Protein AF-A0ABD4U4C0-F1 (afdb_monomer)

Sequence (102 aa):
MKLSEVEKRYLVNLIESGEQIPEDYKYLLFPNLQEEYELTYAGKMRREDILAGEDGTLPVPLQLERVFNGKEHPAFEDGWRNMIVFGDNLQFLKTINEIKIR

Radius of gyration: 28.04 Å; Cα contacts (8 Å, |Δi|>4): 39; chains: 1; bounding box: 49×23×73 Å

Solvent-accessible surface area (backbone atoms only — not comparable to full-atom values): 7035 Å² total; per-residue (Å²): 131,79,84,51,74,67,57,52,54,52,54,49,52,32,59,76,71,70,48,83,78,64,73,86,47,47,60,68,77,53,57,82,88,65,86,78,85,74,95,80,59,94,87,68,73,55,71,65,44,55,73,72,34,74,74,71,58,62,61,60,89,87,76,90,86,80,78,87,68,44,95,93,44,67,77,50,93,88,66,62,77,90,82,87,85,89,78,62,66,67,33,49,53,48,31,53,54,55,59,71,75,106

Structure (mmCIF, N/CA/C/O backbone):
data_AF-A0ABD4U4C0-F1
#
_entry.id   AF-A0ABD4U4C0-F1
#
loop_
_atom_site.group_PDB
_atom_site.id
_atom_site.type_symbol
_atom_site.label_atom_id
_atom_site.label_alt_id
_atom_site.label_comp_id
_atom_site.label_asym_id
_atom_site.label_entity_id
_atom_site.label_seq_id
_atom_site.pdbx_PDB_ins_code
_atom_site.Cartn_x
_atom_site.Cartn_y
_atom_site.Cartn_z
_atom_site.occupancy
_atom_site.B_iso_or_equiv
_atom_site.auth_seq_id
_atom_site.auth_comp_id
_atom_site.auth_asym_id
_atom_site.auth_atom_id
_atom_site.pdbx_PDB_model_num
ATOM 1 N N . MET A 1 1 ? -19.220 10.627 30.913 1.00 60.19 1 MET A N 1
ATOM 2 C CA . MET A 1 1 ? -19.807 10.102 32.172 1.00 60.19 1 MET A CA 1
ATOM 3 C C . MET A 1 1 ? -18.683 9.845 33.169 1.00 60.19 1 MET A C 1
ATOM 5 O O . MET A 1 1 ? -17.568 9.618 32.724 1.00 60.19 1 MET A O 1
ATOM 9 N N . LYS A 1 2 ? -18.934 9.925 34.482 1.00 76.06 2 LYS A N 1
ATOM 10 C CA . LYS A 1 2 ? -17.943 9.605 35.528 1.00 76.06 2 LYS A CA 1
ATOM 11 C C . LYS A 1 2 ? -18.431 8.394 36.323 1.00 76.06 2 LYS A C 1
ATOM 13 O O . LYS A 1 2 ? -19.617 8.339 36.625 1.00 76.06 2 LYS A O 1
ATOM 18 N N . LEU A 1 3 ? -17.519 7.481 36.664 1.00 85.12 3 LEU A N 1
ATOM 19 C CA . LEU A 1 3 ? -17.805 6.328 37.523 1.00 85.12 3 LEU A CA 1
ATOM 20 C C . LEU A 1 3 ? -18.225 6.791 38.922 1.00 85.12 3 LEU A C 1
ATOM 22 O O . LEU A 1 3 ? -17.561 7.644 39.525 1.00 85.12 3 LEU A O 1
ATOM 26 N N . SER A 1 4 ? -19.298 6.204 39.437 1.00 90.19 4 SER A N 1
ATOM 27 C CA . SER A 1 4 ? -19.713 6.330 40.830 1.00 90.19 4 SER A CA 1
ATOM 28 C C . SER A 1 4 ? -18.748 5.589 41.762 1.00 90.19 4 SER A C 1
ATOM 30 O O . SER A 1 4 ? -18.003 4.695 41.356 1.00 90.19 4 SER A O 1
ATOM 32 N N . GLU A 1 5 ? -18.765 5.938 43.047 1.00 89.81 5 GLU A N 1
ATOM 33 C CA . GLU A 1 5 ? -17.897 5.298 44.046 1.00 89.81 5 GLU A CA 1
ATOM 34 C C . GLU A 1 5 ? -18.180 3.798 44.224 1.00 89.81 5 GLU A C 1
ATOM 36 O O . GLU A 1 5 ? -17.272 3.032 44.547 1.00 89.81 5 GLU A O 1
ATOM 41 N N . VAL A 1 6 ? -19.419 3.360 43.980 1.00 92.31 6 VAL A N 1
ATOM 42 C CA . VAL A 1 6 ? -19.796 1.940 44.033 1.00 92.31 6 VAL A CA 1
ATOM 43 C C . VAL A 1 6 ? -19.155 1.174 42.878 1.00 92.31 6 VAL A C 1
ATOM 45 O O . VAL A 1 6 ? -18.541 0.132 43.097 1.00 92.31 6 VAL A O 1
ATOM 48 N N . GLU A 1 7 ? -19.225 1.726 41.668 1.00 89.31 7 GLU A N 1
ATOM 49 C CA . GLU A 1 7 ? -18.643 1.115 40.467 1.00 89.31 7 GLU A CA 1
ATOM 50 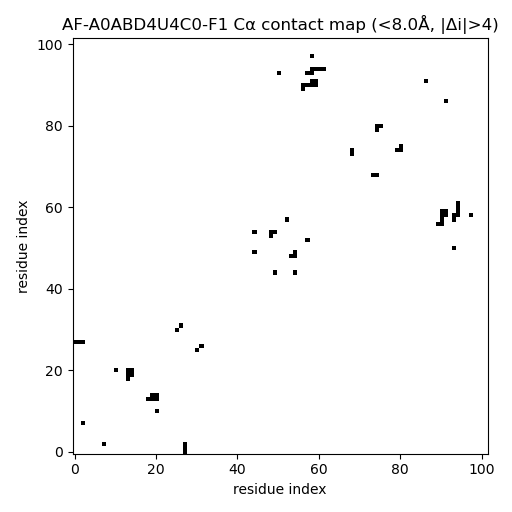C C . GLU A 1 7 ? 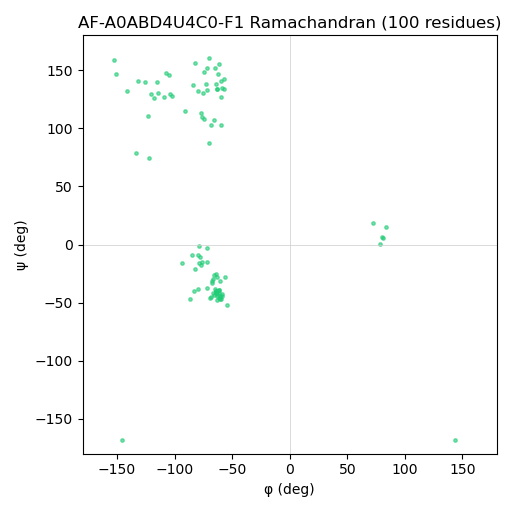-17.119 1.039 40.555 1.00 89.31 7 GLU A C 1
ATOM 52 O O . GLU A 1 7 ? -16.531 0.027 40.188 1.00 89.31 7 GLU A O 1
ATOM 57 N N . LYS A 1 8 ? -16.464 2.067 41.113 1.00 89.62 8 LYS A N 1
ATOM 58 C CA . LYS A 1 8 ? -15.010 2.042 41.333 1.00 89.62 8 LYS A CA 1
ATOM 59 C C . LYS A 1 8 ? -14.589 0.896 42.248 1.00 89.62 8 LYS A C 1
ATOM 61 O O . LYS A 1 8 ? -13.651 0.179 41.922 1.00 89.62 8 LYS A O 1
ATOM 66 N N . ARG A 1 9 ? -15.277 0.711 43.380 1.00 93.19 9 ARG A N 1
ATOM 67 C CA . ARG A 1 9 ? -14.971 -0.380 44.324 1.00 93.19 9 ARG A CA 1
ATOM 68 C C . ARG A 1 9 ? -15.209 -1.749 43.699 1.00 93.19 9 ARG A C 1
ATOM 70 O O . ARG A 1 9 ? -14.403 -2.649 43.889 1.00 93.19 9 ARG A O 1
ATOM 77 N N . TYR A 1 10 ? -16.284 -1.886 42.929 1.00 92.06 10 TYR A N 1
ATOM 78 C CA . TYR A 1 10 ? -16.580 -3.113 42.200 1.00 92.06 10 TYR A CA 1
ATOM 79 C C . TYR A 1 10 ? -15.476 -3.465 41.190 1.00 92.06 10 TYR A C 1
ATOM 81 O O . TYR A 1 10 ? -14.978 -4.588 41.191 1.00 92.06 10 TYR A O 1
ATOM 89 N N . LEU A 1 11 ? -15.027 -2.489 40.396 1.00 90.94 11 LEU A N 1
ATOM 90 C CA . LEU A 1 11 ? -13.944 -2.676 39.428 1.00 90.94 11 LEU A CA 1
ATOM 91 C C . LEU A 1 11 ? -12.606 -3.023 40.094 1.00 90.94 11 LEU A C 1
ATOM 93 O O . LEU A 1 11 ? -11.895 -3.890 39.598 1.00 90.94 11 LEU A O 1
ATOM 97 N N . VAL A 1 12 ? -12.273 -2.391 41.225 1.00 92.19 12 VAL A N 1
ATOM 98 C CA . VAL A 1 12 ? -11.063 -2.730 41.996 1.00 92.19 12 VAL A CA 1
ATOM 99 C C . VAL A 1 12 ? -11.114 -4.181 42.476 1.00 92.19 12 VAL A C 1
ATOM 101 O O . VAL A 1 12 ? -10.151 -4.912 42.272 1.00 92.19 12 VAL A O 1
ATOM 104 N N . ASN A 1 13 ? -12.250 -4.628 43.017 1.00 94.25 13 ASN A N 1
ATOM 105 C CA . ASN A 1 13 ? -12.408 -6.010 43.476 1.00 94.25 13 ASN A 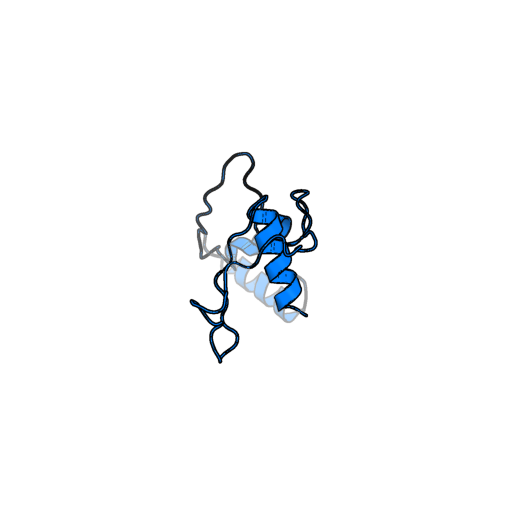CA 1
ATOM 106 C C . ASN A 1 13 ? -12.251 -7.031 42.335 1.00 94.25 13 ASN A C 1
ATOM 108 O O . ASN A 1 13 ? -11.641 -8.080 42.535 1.00 94.25 13 ASN A O 1
ATOM 112 N N . LEU A 1 14 ? -12.776 -6.737 41.140 1.00 92.62 14 LEU A N 1
ATOM 113 C CA . LEU A 1 14 ? -12.603 -7.595 39.958 1.00 92.62 14 LEU A CA 1
ATOM 114 C C . LEU A 1 14 ? -11.128 -7.707 39.548 1.00 92.62 14 LEU A C 1
ATOM 116 O O . LEU A 1 14 ? -10.637 -8.795 39.264 1.00 92.62 14 LEU A O 1
ATOM 120 N N . ILE A 1 15 ? -10.399 -6.589 39.574 1.00 91.06 15 ILE A N 1
ATOM 121 C CA . ILE A 1 15 ? -8.969 -6.563 39.241 1.00 91.06 15 ILE A CA 1
ATOM 122 C C . ILE A 1 15 ? -8.154 -7.349 40.277 1.00 91.06 15 ILE A C 1
ATOM 124 O O . ILE A 1 15 ? -7.282 -8.129 39.903 1.00 91.06 15 ILE A O 1
ATOM 128 N N . GLU A 1 16 ? -8.444 -7.177 41.569 1.00 94.06 16 GLU A N 1
ATOM 129 C CA . GLU A 1 16 ? -7.753 -7.887 42.654 1.00 94.06 16 GLU A CA 1
ATOM 130 C C . GLU A 1 16 ? -8.038 -9.396 42.660 1.00 94.06 16 GLU A C 1
ATOM 132 O O . GLU A 1 16 ? -7.156 -10.188 42.990 1.00 94.06 16 GLU A O 1
ATOM 137 N N . SER A 1 17 ? -9.245 -9.805 42.264 1.00 92.94 17 SER A N 1
ATOM 138 C CA . SER A 1 17 ? -9.632 -11.218 42.129 1.00 92.94 17 SER A CA 1
ATOM 139 C C . SER A 1 17 ? -9.140 -11.870 40.831 1.00 92.94 17 SER A C 1
ATOM 141 O O . SER A 1 17 ? -9.212 -13.092 40.699 1.00 92.94 17 SER A O 1
ATOM 143 N N . GLY A 1 18 ? -8.599 -11.087 39.890 1.00 90.50 18 GLY A N 1
ATOM 144 C CA . GLY A 1 18 ? -8.163 -11.572 38.579 1.00 90.50 18 GLY A CA 1
ATOM 145 C C . GLY A 1 18 ? -9.322 -11.920 37.637 1.00 90.50 18 GLY A C 1
ATOM 146 O O . GLY A 1 18 ? -9.128 -12.659 36.670 1.00 90.50 18 GLY A O 1
ATOM 147 N N . GLU A 1 19 ? -10.521 -11.413 37.918 1.00 90.81 19 GLU A N 1
ATOM 148 C CA . GLU A 1 19 ? -11.714 -11.612 37.101 1.00 90.81 19 GLU A CA 1
ATOM 149 C C . GLU A 1 19 ? -11.756 -10.635 35.915 1.00 9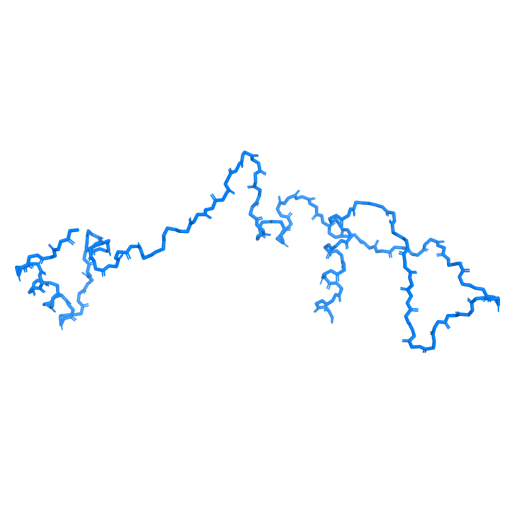0.81 19 GLU A C 1
ATOM 151 O O . GLU A 1 19 ? -11.143 -9.564 35.918 1.00 90.81 19 GLU A O 1
ATOM 156 N N . GLN A 1 20 ? -12.484 -11.005 34.857 1.00 87.06 20 GLN A N 1
ATOM 157 C CA . GLN A 1 20 ? -12.633 -10.139 33.688 1.00 87.06 20 GLN A CA 1
ATOM 158 C C . GLN A 1 20 ? -13.552 -8.952 33.992 1.00 87.06 20 GLN A C 1
ATOM 160 O O . GLN A 1 20 ? -14.611 -9.098 34.599 1.00 87.06 20 GLN A O 1
ATOM 165 N N . ILE A 1 21 ? -13.163 -7.772 33.510 1.00 90.00 21 ILE A N 1
ATOM 166 C CA . ILE A 1 21 ? -13.976 -6.559 33.612 1.00 90.00 21 ILE A CA 1
ATOM 167 C C . ILE A 1 21 ? -15.131 -6.637 32.596 1.00 90.00 21 ILE A C 1
ATOM 169 O O . ILE A 1 21 ? -14.863 -6.887 31.417 1.00 90.00 21 ILE A O 1
ATOM 173 N N . PRO A 1 22 ? -16.392 -6.381 33.002 1.00 90.44 22 PRO A N 1
ATOM 174 C CA . PRO A 1 22 ? -17.524 -6.324 32.080 1.00 90.44 22 PRO A CA 1
ATOM 175 C C . PRO A 1 22 ? -17.336 -5.286 30.966 1.00 90.44 22 PRO A C 1
ATOM 177 O O . PRO A 1 22 ? -16.841 -4.180 31.200 1.00 90.44 22 PRO A O 1
ATOM 180 N N . GLU A 1 23 ? -17.787 -5.622 29.757 1.00 84.06 23 GLU A N 1
ATOM 181 C CA . GLU A 1 23 ? -17.572 -4.806 28.555 1.00 84.06 23 GLU A CA 1
ATOM 182 C C . GLU A 1 23 ? -18.256 -3.427 28.628 1.00 84.06 23 GLU A C 1
ATOM 184 O O . GLU A 1 23 ? -17.744 -2.453 28.073 1.00 84.06 23 GLU A O 1
ATOM 189 N N . ASP A 1 24 ? -19.328 -3.307 29.417 1.00 84.62 24 ASP A N 1
ATOM 190 C CA . ASP A 1 24 ? -20.052 -2.054 29.675 1.00 84.62 24 ASP A CA 1
ATOM 191 C C . ASP A 1 24 ? -19.145 -0.939 30.231 1.00 84.62 24 ASP A C 1
ATOM 193 O O . ASP A 1 24 ? -19.375 0.249 29.988 1.00 84.62 24 ASP A O 1
ATOM 197 N N . TYR A 1 25 ? -18.068 -1.301 30.939 1.00 86.75 25 TYR A N 1
ATOM 198 C CA . TYR A 1 25 ? -17.116 -0.340 31.501 1.00 86.75 25 TYR A CA 1
ATOM 199 C C . TYR A 1 25 ? -16.025 0.101 30.522 1.00 86.75 25 TYR A C 1
ATOM 201 O O . TYR A 1 25 ? -15.304 1.055 30.817 1.00 86.75 25 TYR A O 1
ATOM 209 N N . LYS A 1 26 ? -15.901 -0.530 29.348 1.00 82.19 26 LYS A N 1
ATOM 210 C CA . LYS A 1 26 ? -14.829 -0.263 28.376 1.00 82.19 26 LYS A CA 1
ATOM 211 C C . LYS A 1 26 ? -14.752 1.212 27.989 1.00 82.19 26 LYS A C 1
ATOM 213 O O . LYS A 1 26 ? -13.700 1.824 28.130 1.00 82.19 26 LYS A O 1
ATOM 218 N N . TYR A 1 27 ? -15.874 1.801 27.579 1.00 78.06 27 TYR A N 1
ATOM 219 C CA . TYR A 1 27 ? -15.939 3.204 27.152 1.00 78.06 27 TYR A CA 1
ATOM 220 C C . TYR A 1 27 ? -15.924 4.205 28.320 1.00 78.06 27 TYR A C 1
ATOM 222 O O . TYR A 1 27 ? -15.646 5.387 28.119 1.00 78.06 27 TYR A O 1
ATOM 230 N N . LEU A 1 28 ? -16.224 3.745 29.542 1.00 83.50 2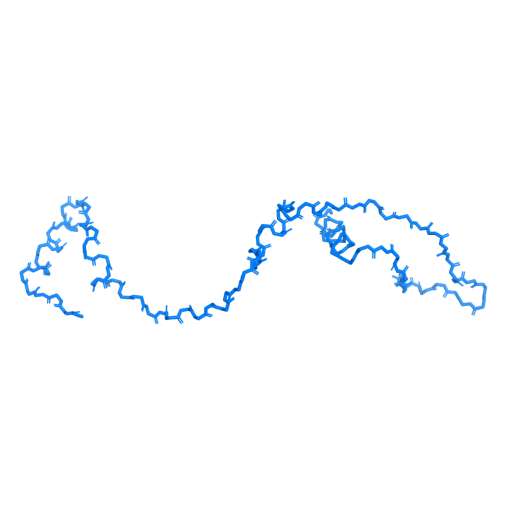8 LEU A N 1
ATOM 231 C CA . LEU A 1 28 ? -16.136 4.545 30.769 1.00 83.50 28 LEU A CA 1
ATOM 232 C C . LEU A 1 28 ? -14.694 4.637 31.287 1.00 83.50 28 LEU A C 1
ATOM 234 O O . LEU A 1 28 ? -14.292 5.691 31.777 1.00 83.50 28 LEU A O 1
ATOM 238 N N . LEU A 1 29 ? -13.938 3.540 31.187 1.00 84.50 29 LEU A N 1
ATOM 239 C CA . LEU A 1 29 ? -12.540 3.432 31.611 1.00 84.50 29 LEU A CA 1
ATOM 240 C C . LEU A 1 29 ? -11.570 3.961 30.555 1.00 84.50 29 LEU A C 1
ATOM 242 O O . LEU A 1 29 ? -10.603 4.641 30.890 1.00 84.50 29 LEU A O 1
ATOM 246 N N . PHE A 1 30 ? -11.855 3.673 29.287 1.00 83.62 30 PHE A N 1
ATOM 247 C CA . PHE A 1 30 ? -11.046 4.051 28.135 1.00 83.62 30 PHE A CA 1
ATOM 248 C C . PHE A 1 30 ? -11.908 4.873 27.172 1.00 83.62 30 PHE A C 1
ATOM 250 O O . PHE A 1 30 ? -12.365 4.357 26.149 1.00 83.62 30 PHE A O 1
ATOM 257 N N . PRO A 1 31 ? -12.198 6.146 27.502 1.00 73.06 31 PRO A N 1
ATOM 258 C CA . PRO A 1 31 ? -12.867 7.025 26.556 1.00 73.06 31 PRO A CA 1
ATOM 259 C C . PRO A 1 31 ? -12.010 7.130 25.290 1.00 73.06 31 PRO A C 1
ATOM 261 O O . PRO A 1 31 ? -10.793 7.308 25.381 1.00 73.06 31 PRO A O 1
ATOM 264 N N . ASN A 1 32 ? -12.636 7.024 24.116 1.00 69.31 32 ASN A N 1
ATOM 265 C CA . ASN A 1 32 ? -11.946 7.209 22.840 1.00 69.31 32 ASN A CA 1
ATOM 266 C C . ASN A 1 32 ? -11.363 8.631 22.808 1.00 69.31 32 ASN A C 1
ATOM 268 O O . ASN A 1 32 ? -12.098 9.603 22.655 1.00 69.31 32 ASN A O 1
ATOM 272 N N . LEU A 1 33 ? -10.050 8.752 23.022 1.00 65.00 33 LEU A N 1
ATOM 273 C CA . LEU A 1 33 ? -9.357 10.043 23.104 1.00 65.00 33 LEU A CA 1
ATOM 274 C C . LEU A 1 33 ? -9.144 10.684 21.724 1.00 65.00 33 LEU A C 1
ATOM 276 O O . LEU A 1 33 ? -8.802 11.860 21.636 1.00 65.00 33 LEU A O 1
ATOM 280 N N . GLN A 1 34 ? -9.316 9.906 20.658 1.00 62.12 34 GLN A N 1
ATOM 281 C CA . GLN A 1 34 ? -9.115 10.324 19.282 1.00 62.12 34 GLN A CA 1
ATOM 282 C C . GLN A 1 34 ? -10.406 10.099 18.504 1.00 62.12 34 GLN A C 1
ATOM 284 O O . GLN A 1 34 ? -10.801 8.968 18.230 1.00 62.12 34 GLN A O 1
ATOM 289 N N . GLU A 1 35 ? -11.058 11.197 18.132 1.00 65.00 35 GLU A N 1
ATOM 290 C CA . GLU A 1 35 ? -11.893 11.203 16.938 1.00 65.00 35 GLU A CA 1
ATOM 291 C C . GLU A 1 35 ? -10.934 11.107 15.745 1.00 65.00 35 GLU A C 1
ATOM 293 O O . GLU A 1 35 ? -10.427 12.111 15.246 1.00 65.00 35 GLU A O 1
ATOM 298 N N . GLU A 1 36 ? -10.581 9.886 15.344 1.00 68.12 36 GLU A N 1
ATOM 299 C CA . GLU A 1 36 ? -9.867 9.679 14.089 1.00 68.12 36 GLU A CA 1
ATOM 300 C C . GLU A 1 36 ? -10.830 10.011 12.946 1.00 68.12 36 GLU A C 1
ATOM 302 O O . GLU A 1 36 ? -11.752 9.258 12.633 1.00 68.12 36 GLU A O 1
ATOM 307 N N . TYR A 1 37 ? -10.658 11.191 12.351 1.00 76.06 37 TYR A N 1
ATOM 308 C CA . TYR A 1 37 ? -11.430 11.581 11.180 1.00 76.06 37 TYR A CA 1
ATOM 309 C C . TYR A 1 37 ? -10.912 10.824 9.960 1.00 76.06 37 TYR A C 1
ATOM 311 O O . TYR A 1 37 ? -9.838 11.121 9.434 1.00 76.06 37 TYR A O 1
ATOM 319 N N . GLU A 1 38 ? -11.698 9.868 9.477 1.00 80.19 38 GLU A N 1
ATOM 320 C CA . GLU A 1 38 ? -11.436 9.192 8.213 1.00 80.19 38 GLU A CA 1
ATOM 321 C C . GLU A 1 38 ? -12.355 9.727 7.107 1.00 80.19 38 GLU A C 1
ATOM 323 O O . GLU A 1 38 ? -13.580 9.731 7.230 1.00 80.19 38 GLU A O 1
ATOM 328 N N . LEU A 1 39 ? -11.768 10.129 5.975 1.00 84.31 39 LEU A N 1
ATOM 329 C CA . LEU A 1 39 ? -12.533 10.397 4.759 1.00 84.31 39 LEU A CA 1
ATOM 330 C C . LEU A 1 39 ? -12.932 9.073 4.100 1.00 84.31 39 LEU A C 1
ATOM 332 O O . LEU A 1 39 ? -12.081 8.388 3.527 1.00 84.31 39 LEU A O 1
ATOM 336 N N . THR A 1 40 ? -14.216 8.733 4.133 1.00 88.00 40 THR A N 1
ATOM 337 C CA . THR A 1 40 ? -14.778 7.558 3.455 1.00 88.00 40 THR A CA 1
ATOM 338 C C . THR A 1 40 ? -15.603 7.978 2.238 1.00 88.00 40 THR A C 1
ATOM 340 O O . THR A 1 40 ? -16.195 9.055 2.201 1.00 88.00 40 THR A O 1
ATOM 343 N N . TYR A 1 41 ? -15.605 7.142 1.202 1.00 92.44 41 TYR A N 1
ATOM 344 C CA . TYR A 1 41 ? -16.439 7.312 0.013 1.00 92.44 41 TYR A CA 1
ATOM 345 C C . TYR A 1 41 ? -16.727 5.944 -0.612 1.00 92.44 41 TYR A C 1
ATOM 347 O O . TYR A 1 41 ? -16.016 4.969 -0.356 1.00 92.44 41 TYR A O 1
ATOM 355 N N . ALA A 1 42 ? -17.788 5.857 -1.416 1.00 91.75 42 ALA A N 1
ATOM 356 C CA . ALA A 1 42 ? -18.184 4.608 -2.060 1.00 91.75 42 ALA A CA 1
ATOM 357 C C . ALA A 1 42 ? -17.055 4.069 -2.958 1.00 91.75 42 ALA A C 1
ATOM 359 O O . ALA A 1 42 ? -16.543 4.791 -3.811 1.00 91.75 42 ALA A O 1
ATOM 360 N N . GLY A 1 43 ? -16.669 2.806 -2.761 1.00 89.81 43 GLY A N 1
ATOM 361 C CA . GLY A 1 43 ? -15.591 2.163 -3.522 1.00 89.81 43 GLY A CA 1
ATOM 362 C C . GLY A 1 43 ? -14.169 2.484 -3.044 1.00 89.81 43 GLY A C 1
ATOM 363 O O . GLY A 1 43 ? -13.215 2.056 -3.688 1.00 89.81 43 GLY A O 1
ATOM 364 N N . LYS A 1 44 ? -13.994 3.204 -1.925 1.00 93.12 44 LYS A N 1
ATOM 365 C CA . LYS A 1 44 ? -12.677 3.377 -1.298 1.00 93.12 44 LYS A CA 1
ATOM 366 C C . LYS A 1 44 ? -12.176 2.026 -0.775 1.00 93.12 44 LYS A C 1
ATOM 368 O O . LYS A 1 44 ? -12.672 1.535 0.235 1.00 93.12 44 LYS A O 1
ATOM 373 N N . MET A 1 45 ? -11.187 1.446 -1.448 1.00 89.00 45 MET A N 1
ATOM 374 C CA . MET A 1 45 ? -10.482 0.262 -0.953 1.00 89.00 45 MET A CA 1
ATOM 375 C C . MET A 1 45 ? -9.536 0.638 0.186 1.00 89.00 45 MET A C 1
ATOM 377 O O . MET A 1 45 ? -8.977 1.743 0.207 1.00 89.00 45 MET A O 1
ATOM 381 N N . ARG A 1 46 ? -9.334 -0.286 1.129 1.00 89.75 46 ARG A N 1
ATOM 382 C CA . ARG A 1 46 ? -8.310 -0.111 2.158 1.00 89.75 46 ARG A CA 1
ATOM 383 C C . ARG A 1 46 ? -6.935 -0.280 1.521 1.00 89.75 46 ARG A C 1
ATOM 385 O O . ARG A 1 46 ? -6.763 -0.975 0.520 1.00 89.75 46 ARG A O 1
ATOM 392 N N . ARG A 1 47 ? -5.932 0.377 2.096 1.00 88.25 47 ARG A N 1
ATOM 393 C CA . ARG A 1 47 ? -4.567 0.337 1.558 1.00 88.25 47 ARG A CA 1
ATOM 394 C C . ARG A 1 47 ? -3.995 -1.081 1.619 1.00 88.25 47 ARG A C 1
ATOM 396 O O . ARG A 1 47 ? -3.315 -1.509 0.697 1.00 88.25 47 ARG A O 1
ATOM 403 N N . GLU A 1 48 ? -4.257 -1.774 2.711 1.00 87.81 48 GLU A N 1
ATOM 404 C CA . GLU A 1 48 ? -3.900 -3.160 2.984 1.00 87.81 48 GLU A CA 1
ATOM 405 C C . GLU A 1 48 ? -4.485 -4.112 1.940 1.00 87.81 48 GLU A C 1
ATOM 407 O O . GLU A 1 48 ? -3.730 -4.919 1.410 1.00 87.81 48 GLU A O 1
ATOM 412 N N . ASP A 1 49 ? -5.751 -3.942 1.556 1.00 89.88 49 ASP A N 1
ATOM 413 C CA . ASP A 1 49 ? -6.406 -4.758 0.525 1.00 89.88 49 ASP A CA 1
ATOM 414 C C . ASP A 1 49 ? -5.722 -4.558 -0.845 1.00 89.88 49 ASP A C 1
ATOM 416 O O . ASP A 1 49 ? -5.415 -5.519 -1.553 1.00 89.88 49 ASP A O 1
ATOM 420 N N . ILE A 1 50 ? -5.367 -3.309 -1.194 1.00 88.12 50 ILE A N 1
ATOM 421 C CA . ILE A 1 50 ? -4.597 -2.997 -2.416 1.00 88.12 50 ILE A CA 1
ATOM 422 C C . ILE A 1 50 ? -3.205 -3.643 -2.364 1.00 88.12 50 ILE A C 1
ATOM 424 O O . ILE A 1 50 ? -2.737 -4.208 -3.354 1.00 88.12 50 ILE A O 1
ATOM 428 N N . LEU A 1 51 ? -2.521 -3.562 -1.219 1.00 84.81 51 LEU A N 1
ATOM 429 C CA . LEU A 1 51 ? -1.193 -4.155 -1.038 1.00 84.81 51 LEU A CA 1
ATOM 430 C C . LEU A 1 51 ? -1.231 -5.690 -1.060 1.00 84.81 51 LEU A C 1
ATOM 432 O O . LEU A 1 51 ? -0.273 -6.299 -1.527 1.00 84.81 51 LEU A O 1
ATOM 436 N N . ALA A 1 52 ? -2.324 -6.298 -0.599 1.00 84.62 52 ALA A N 1
ATOM 437 C CA . ALA A 1 52 ? -2.560 -7.739 -0.640 1.00 84.62 52 ALA A CA 1
ATOM 438 C C . ALA A 1 52 ? -2.995 -8.249 -2.028 1.00 84.62 52 ALA A C 1
ATOM 440 O O . ALA A 1 52 ? -2.998 -9.457 -2.258 1.00 84.62 52 ALA A O 1
ATOM 441 N N . GLY A 1 53 ? -3.325 -7.353 -2.966 1.00 83.75 53 GLY A N 1
ATOM 442 C CA . GLY A 1 53 ? -3.766 -7.721 -4.316 1.00 83.75 53 GLY A CA 1
ATOM 443 C C . GLY A 1 53 ? -5.254 -8.060 -4.425 1.00 83.75 53 GLY A C 1
ATOM 444 O O . GLY A 1 53 ? -5.673 -8.635 -5.429 1.00 83.75 53 GLY A O 1
ATOM 445 N N . GLU A 1 54 ? -6.061 -7.706 -3.422 1.00 85.25 54 GLU A N 1
ATOM 446 C CA . GLU A 1 54 ? -7.512 -7.953 -3.415 1.00 85.25 54 GLU A CA 1
ATOM 447 C C . GLU A 1 54 ? -8.276 -7.054 -4.403 1.00 85.25 54 GLU A C 1
ATOM 449 O O . GLU A 1 54 ? -9.404 -7.353 -4.786 1.00 85.25 54 GLU A O 1
ATOM 454 N N . ASP A 1 55 ? -7.631 -5.994 -4.890 1.00 85.88 55 ASP A N 1
ATOM 455 C CA . ASP A 1 55 ? -8.089 -5.142 -5.991 1.00 85.88 55 ASP A CA 1
ATOM 456 C C . ASP A 1 55 ? -8.009 -5.830 -7.370 1.00 85.88 55 ASP A C 1
ATOM 458 O O . ASP A 1 55 ? -8.393 -5.243 -8.382 1.00 85.88 55 ASP A O 1
ATOM 462 N N . GLY A 1 56 ? -7.489 -7.061 -7.433 1.00 84.62 56 GLY A N 1
ATOM 463 C CA . GLY A 1 56 ? -7.365 -7.850 -8.658 1.00 84.62 56 GLY A CA 1
ATOM 464 C C . GLY A 1 56 ? -6.191 -7.445 -9.553 1.00 84.62 56 GLY A C 1
ATOM 465 O O . GLY A 1 56 ? -5.988 -8.060 -10.601 1.00 84.62 56 GLY A O 1
ATOM 466 N N . THR A 1 57 ? -5.391 -6.448 -9.155 1.00 86.31 57 THR A N 1
ATOM 467 C CA . THR A 1 57 ? -4.174 -6.074 -9.884 1.00 86.31 57 THR A CA 1
ATOM 468 C C . THR A 1 57 ? -2.981 -6.850 -9.333 1.00 86.31 57 THR A C 1
ATOM 470 O O . THR A 1 57 ? -2.580 -6.699 -8.176 1.00 86.31 57 THR A O 1
ATOM 473 N N . LEU A 1 58 ? -2.405 -7.710 -10.170 1.00 86.62 58 LEU A N 1
ATOM 474 C CA . LEU A 1 58 ? -1.242 -8.519 -9.819 1.00 86.62 58 LEU A CA 1
ATOM 475 C C . LEU A 1 58 ? 0.014 -7.955 -10.487 1.00 86.62 58 LEU A C 1
ATOM 477 O O . LEU A 1 58 ? -0.083 -7.443 -11.605 1.00 86.62 58 LEU A O 1
ATOM 481 N N . PRO A 1 59 ? 1.183 -8.042 -9.837 1.00 87.12 59 PRO A N 1
ATOM 482 C CA . PRO A 1 59 ? 2.448 -7.645 -10.440 1.00 87.12 59 PRO A CA 1
ATOM 483 C C . PRO A 1 59 ? 2.762 -8.507 -11.667 1.00 87.12 59 PRO A C 1
ATOM 485 O O . PRO A 1 59 ? 2.406 -9.684 -11.738 1.00 87.12 59 PRO A O 1
ATOM 488 N N . VAL A 1 60 ? 3.423 -7.905 -12.654 1.00 88.12 60 VAL A N 1
ATOM 489 C CA . VAL A 1 60 ? 3.698 -8.519 -13.961 1.00 88.12 60 VAL A CA 1
ATOM 490 C C . VAL A 1 60 ? 5.172 -8.331 -14.303 1.00 88.12 60 VAL A C 1
ATOM 492 O O . VAL A 1 60 ? 5.727 -7.271 -14.024 1.00 88.12 60 VAL A O 1
ATOM 495 N N . PRO A 1 61 ? 5.839 -9.333 -14.907 1.00 87.75 61 PRO A N 1
ATOM 496 C CA . PRO A 1 61 ? 7.246 -9.219 -15.275 1.00 87.75 61 PRO A CA 1
ATOM 497 C C . PRO A 1 61 ? 7.509 -8.029 -16.207 1.00 87.75 61 PRO A C 1
ATOM 499 O O .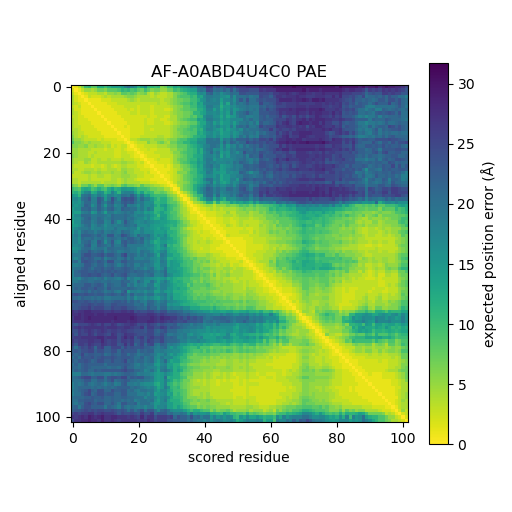 PRO A 1 61 ? 6.816 -7.834 -17.205 1.00 87.75 61 PRO A O 1
ATOM 502 N N . LEU A 1 62 ? 8.560 -7.261 -15.905 1.00 89.38 62 LEU A N 1
ATOM 503 C CA . LEU A 1 62 ? 9.010 -6.158 -16.752 1.00 89.38 62 LEU A CA 1
ATOM 504 C C . LEU A 1 62 ? 9.825 -6.695 -17.928 1.00 89.38 62 LEU A C 1
ATOM 506 O O . LEU A 1 62 ? 10.766 -7.468 -17.741 1.00 89.38 62 LEU A O 1
ATOM 510 N N . GLN A 1 63 ? 9.504 -6.231 -19.133 1.00 90.12 63 GLN A N 1
ATOM 511 C CA . GLN A 1 63 ? 10.244 -6.552 -20.347 1.00 90.12 63 GLN A CA 1
ATOM 512 C C . GLN A 1 63 ? 10.904 -5.293 -20.911 1.00 90.12 63 GLN A C 1
ATOM 514 O O . GLN A 1 63 ? 10.263 -4.260 -21.093 1.00 90.12 63 GLN A O 1
ATOM 519 N N . LEU A 1 64 ? 12.201 -5.385 -21.210 1.00 89.44 64 LEU A N 1
ATOM 520 C CA . LEU A 1 64 ? 12.929 -4.313 -21.878 1.00 89.44 64 LEU A CA 1
ATOM 521 C C . LEU A 1 64 ? 12.581 -4.308 -23.369 1.00 89.44 64 LEU A C 1
ATOM 523 O O . LEU A 1 64 ? 12.952 -5.227 -24.095 1.00 89.44 64 LEU A O 1
ATOM 527 N N . GLU A 1 65 ? 11.896 -3.262 -23.821 1.00 91.50 65 GLU A N 1
ATOM 528 C CA . GLU A 1 65 ? 11.537 -3.113 -25.233 1.00 91.50 65 GLU A CA 1
ATOM 529 C C . GLU A 1 65 ? 12.649 -2.432 -26.041 1.00 91.50 65 GLU A C 1
ATOM 531 O O . GLU A 1 65 ? 13.025 -2.888 -27.122 1.00 91.50 65 GLU A O 1
ATOM 536 N N . ARG A 1 66 ? 13.191 -1.323 -25.524 1.00 89.44 66 ARG A N 1
ATOM 537 C CA . ARG A 1 66 ? 14.180 -0.510 -26.234 1.00 89.44 66 ARG A CA 1
ATOM 538 C C . ARG A 1 66 ? 15.125 0.195 -25.272 1.00 89.44 66 ARG A C 1
ATOM 540 O O . ARG A 1 66 ? 14.731 0.618 -24.190 1.00 89.44 66 ARG A O 1
ATOM 547 N N . VAL A 1 67 ? 16.369 0.366 -25.712 1.00 87.69 67 VAL A N 1
ATOM 548 C CA . VAL A 1 67 ? 17.382 1.191 -25.048 1.00 87.69 67 VAL A CA 1
ATOM 549 C C . VAL A 1 67 ? 17.773 2.312 -26.001 1.00 87.69 67 VAL A C 1
ATOM 551 O O . VAL A 1 67 ? 18.124 2.045 -27.148 1.00 87.69 67 VAL A O 1
ATOM 554 N N . PHE A 1 68 ? 17.686 3.557 -25.535 1.00 84.94 68 PHE A N 1
ATOM 555 C CA . PHE A 1 68 ? 18.035 4.741 -26.329 1.00 84.94 68 PHE A CA 1
ATOM 556 C C . PHE A 1 68 ? 19.485 5.198 -26.129 1.00 84.94 68 PHE A C 1
ATOM 558 O O . PHE A 1 68 ? 20.000 5.959 -26.944 1.00 84.94 68 PHE A O 1
ATOM 565 N N . ASN A 1 69 ? 20.159 4.732 -25.074 1.00 82.06 69 ASN A N 1
ATOM 566 C CA . ASN A 1 69 ? 21.577 5.006 -24.867 1.00 82.06 69 ASN A CA 1
ATOM 567 C C . ASN A 1 69 ? 22.399 4.397 -26.011 1.00 82.06 69 ASN A C 1
ATOM 569 O O . ASN A 1 69 ? 22.205 3.244 -26.397 1.00 82.06 69 ASN A O 1
ATOM 573 N N . GLY A 1 70 ? 23.330 5.184 -26.538 1.00 71.94 70 GLY A N 1
ATOM 574 C CA . GLY A 1 70 ? 24.154 4.846 -27.694 1.00 71.94 70 GLY A CA 1
ATOM 575 C C . GLY A 1 70 ? 25.555 5.430 -27.548 1.00 71.94 70 GLY A C 1
ATOM 576 O O . GLY A 1 70 ? 25.924 5.910 -26.481 1.00 71.94 70 GLY A O 1
ATOM 577 N N . LYS A 1 71 ? 26.348 5.424 -28.625 1.00 66.94 71 LYS A N 1
ATOM 578 C CA . LYS A 1 71 ? 27.724 5.958 -28.587 1.00 66.94 71 LYS A CA 1
ATOM 579 C C . LYS A 1 71 ? 27.793 7.448 -28.224 1.00 66.94 71 LYS A C 1
ATOM 581 O O . LYS A 1 71 ? 28.760 7.866 -27.603 1.00 66.94 71 LYS A O 1
ATOM 586 N N . GLU A 1 72 ? 26.777 8.221 -28.598 1.00 71.88 72 GLU A N 1
ATOM 587 C CA . GLU A 1 72 ? 26.691 9.666 -28.327 1.00 71.88 72 GLU A CA 1
ATOM 588 C C . GLU A 1 72 ? 26.169 9.982 -26.915 1.00 71.88 72 GLU A C 1
ATOM 590 O O . GLU A 1 72 ? 26.445 11.050 -26.374 1.00 71.88 72 GLU A O 1
ATOM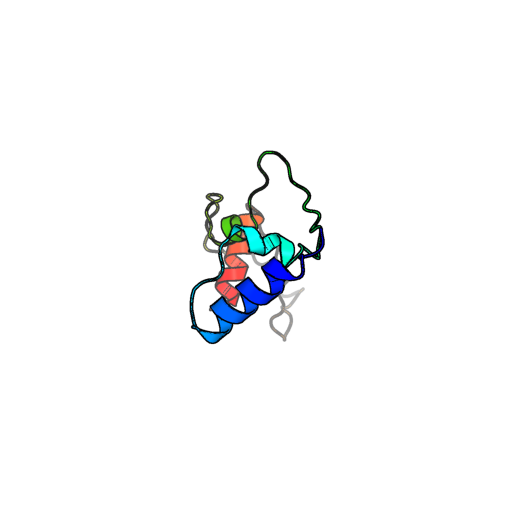 595 N N . HIS A 1 73 ? 25.466 9.033 -26.288 1.00 76.06 73 HIS A N 1
ATOM 596 C CA . HIS A 1 73 ? 24.908 9.154 -24.940 1.00 76.06 73 HIS A CA 1
ATOM 597 C C . HIS A 1 73 ? 25.223 7.885 -24.137 1.00 76.06 73 HIS A C 1
ATOM 599 O O . HIS A 1 73 ? 24.369 6.990 -24.035 1.00 76.06 73 HIS A O 1
ATOM 605 N N . PRO A 1 74 ? 26.460 7.766 -23.616 1.00 76.69 74 PRO A N 1
ATOM 606 C CA . PRO A 1 74 ? 26.867 6.613 -22.827 1.00 76.69 74 PRO A CA 1
ATOM 607 C C . PRO A 1 74 ? 26.011 6.479 -21.561 1.00 76.69 74 PRO A C 1
ATOM 609 O O . PRO A 1 74 ? 25.404 7.437 -21.082 1.00 76.69 74 PRO A O 1
ATOM 612 N N . ALA A 1 75 ? 25.913 5.255 -21.043 1.00 79.00 75 ALA A N 1
ATOM 613 C CA . ALA A 1 75 ? 25.256 5.007 -19.764 1.00 79.00 75 ALA A CA 1
ATOM 614 C C . ALA A 1 75 ? 26.033 5.674 -18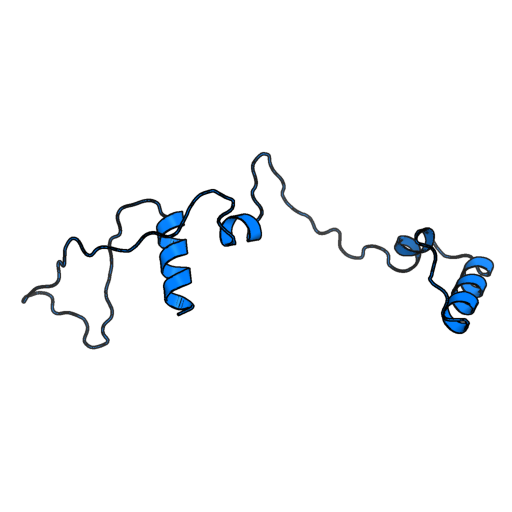.621 1.00 79.00 75 ALA A C 1
ATOM 616 O O . ALA A 1 75 ? 27.248 5.844 -18.709 1.00 79.00 75 ALA A O 1
ATOM 617 N N . PHE A 1 76 ? 25.322 6.028 -17.552 1.00 81.50 76 PHE A N 1
ATOM 618 C CA . PHE A 1 76 ? 25.954 6.537 -16.343 1.00 81.50 76 PHE A CA 1
ATOM 619 C C . PHE A 1 76 ? 26.842 5.448 -15.718 1.00 81.50 76 PHE A C 1
ATOM 621 O O . PHE A 1 76 ? 26.462 4.274 -15.682 1.00 81.50 76 PHE A O 1
ATOM 628 N N . GLU A 1 77 ? 28.031 5.832 -15.248 1.00 80.94 77 GLU A N 1
ATOM 629 C CA . GLU A 1 77 ? 29.027 4.900 -14.690 1.00 80.94 77 GLU A CA 1
ATOM 630 C C . GLU A 1 77 ? 28.561 4.238 -13.384 1.00 80.94 77 GLU A C 1
ATOM 632 O O . GLU A 1 77 ? 28.965 3.120 -13.076 1.00 80.94 77 GLU A O 1
ATOM 637 N N . ASP A 1 78 ? 27.666 4.899 -12.648 1.00 85.69 78 ASP A N 1
ATOM 638 C CA . ASP A 1 78 ? 27.041 4.408 -11.415 1.00 85.69 78 ASP A CA 1
ATOM 639 C C . ASP A 1 78 ? 25.891 3.413 -11.665 1.00 85.69 78 ASP A C 1
ATOM 641 O O . ASP A 1 78 ? 25.294 2.889 -10.724 1.00 85.69 78 ASP A O 1
ATOM 645 N N . GLY A 1 79 ? 25.573 3.140 -12.933 1.00 81.25 79 GLY A N 1
ATOM 646 C CA . GLY A 1 79 ? 24.484 2.256 -13.326 1.00 81.25 79 GLY A CA 1
ATOM 647 C C . GLY A 1 79 ? 23.098 2.899 -13.279 1.00 81.25 79 GLY A C 1
ATOM 648 O O . GLY A 1 79 ? 22.120 2.185 -13.523 1.00 81.25 79 GLY A O 1
ATOM 649 N N . TRP A 1 80 ? 22.985 4.211 -13.024 1.00 86.12 80 TRP A N 1
ATOM 650 C CA . TRP A 1 80 ? 21.715 4.933 -13.087 1.00 86.12 80 TRP A CA 1
ATOM 651 C C . TRP A 1 80 ? 21.093 4.842 -14.482 1.00 86.12 80 TRP A C 1
ATOM 653 O O . TRP A 1 80 ? 21.774 4.918 -15.511 1.00 86.12 80 TRP A O 1
ATOM 663 N N . ARG A 1 81 ? 19.766 4.687 -14.537 1.00 83.88 81 ARG A N 1
ATOM 664 C CA . ARG A 1 81 ? 19.011 4.628 -15.793 1.00 83.88 81 ARG A CA 1
ATOM 665 C C . ARG A 1 81 ? 17.695 5.369 -15.651 1.00 83.88 81 ARG A C 1
ATOM 667 O O . ARG A 1 81 ? 16.935 5.128 -14.721 1.00 83.88 81 ARG A O 1
ATOM 674 N N . ASN A 1 82 ? 17.402 6.214 -16.632 1.00 87.88 82 ASN A N 1
ATOM 675 C CA . ASN A 1 82 ? 16.064 6.763 -16.807 1.00 87.88 82 ASN A CA 1
ATOM 676 C C . ASN A 1 82 ? 15.225 5.757 -17.602 1.00 87.88 82 ASN A C 1
ATOM 678 O O . ASN A 1 82 ? 15.713 5.173 -18.571 1.00 87.88 82 ASN A O 1
ATOM 682 N N . MET A 1 83 ? 13.974 5.551 -17.194 1.00 88.94 83 MET A N 1
ATOM 683 C CA . MET A 1 83 ? 13.081 4.563 -17.799 1.00 88.94 83 MET A CA 1
ATOM 684 C C . MET A 1 83 ? 11.772 5.220 -18.228 1.00 88.94 83 MET A C 1
ATOM 686 O O . MET A 1 83 ? 11.213 6.039 -17.504 1.00 88.94 83 MET A O 1
ATOM 690 N N . ILE A 1 84 ? 11.276 4.819 -19.396 1.00 91.88 84 ILE A N 1
ATOM 691 C CA . ILE A 1 84 ? 9.902 5.065 -19.831 1.00 91.88 84 ILE A CA 1
ATOM 692 C C . ILE A 1 84 ? 9.206 3.711 -19.789 1.00 91.88 84 ILE A C 1
ATOM 694 O O . ILE A 1 84 ? 9.725 2.741 -20.342 1.00 91.88 84 ILE A O 1
ATOM 698 N N . VAL A 1 85 ? 8.069 3.641 -19.103 1.00 92.00 85 VAL A N 1
ATOM 699 C CA . VAL A 1 85 ? 7.342 2.391 -18.878 1.00 92.00 85 VAL A CA 1
ATOM 700 C C . VAL A 1 85 ? 5.945 2.513 -19.458 1.00 92.00 85 VAL A C 1
ATOM 702 O O . VAL A 1 85 ? 5.237 3.480 -19.184 1.00 92.00 85 VAL A O 1
ATOM 705 N N . PHE A 1 86 ? 5.565 1.523 -20.259 1.00 92.88 86 PHE A N 1
ATOM 706 C CA . PHE A 1 86 ? 4.244 1.420 -20.860 1.00 92.88 86 PHE A CA 1
ATOM 707 C C . PHE A 1 86 ? 3.426 0.356 -20.129 1.00 92.88 86 PHE A C 1
ATOM 709 O O . PHE A 1 86 ? 3.896 -0.766 -19.950 1.00 92.88 86 PHE A O 1
ATOM 716 N N . GLY A 1 87 ? 2.208 0.709 -19.719 1.00 90.94 87 GLY A N 1
ATOM 717 C CA . GLY A 1 87 ? 1.291 -0.200 -19.034 1.00 90.94 87 GLY A CA 1
ATOM 718 C C . GLY A 1 87 ? 0.460 0.491 -17.957 1.00 90.94 87 GLY A C 1
ATOM 719 O O . GLY A 1 87 ? 0.421 1.720 -17.872 1.00 90.94 87 GLY A O 1
ATOM 720 N N . ASP A 1 88 ? -0.200 -0.324 -17.138 1.00 93.06 88 ASP A N 1
ATOM 721 C CA . ASP A 1 88 ? -0.921 0.129 -15.952 1.00 93.06 88 ASP A CA 1
ATOM 722 C C . ASP A 1 88 ? 0.059 0.560 -14.844 1.00 93.06 88 ASP A C 1
ATOM 724 O O . ASP A 1 88 ? 1.041 -0.126 -14.540 1.00 93.06 88 ASP A O 1
ATOM 728 N N . ASN A 1 89 ? -0.195 1.725 -14.243 1.00 93.19 89 ASN A N 1
ATOM 729 C CA . ASN A 1 89 ? 0.709 2.318 -13.261 1.00 93.19 89 ASN A CA 1
ATOM 730 C C . ASN A 1 89 ? 0.707 1.561 -11.925 1.00 93.19 89 ASN A C 1
ATOM 732 O O . ASN A 1 89 ? 1.767 1.409 -11.316 1.00 93.19 89 ASN A O 1
ATOM 736 N N . LEU A 1 90 ? -0.445 1.067 -11.469 1.00 91.81 90 LEU A N 1
ATOM 737 C CA . LEU A 1 90 ? -0.574 0.349 -10.207 1.00 91.81 90 LEU A CA 1
ATOM 738 C C . LEU A 1 90 ? 0.139 -1.001 -10.287 1.00 91.81 90 LEU A C 1
ATOM 740 O O . LEU A 1 90 ? 0.937 -1.333 -9.410 1.00 91.81 90 LEU A O 1
ATOM 744 N N . GLN A 1 91 ? -0.059 -1.728 -11.384 1.00 91.38 91 GLN A N 1
ATOM 745 C CA . GLN A 1 91 ? 0.640 -2.977 -11.673 1.00 91.38 91 GLN A CA 1
ATOM 746 C C . GLN A 1 91 ? 2.166 -2.795 -11.728 1.00 91.38 91 GLN A C 1
ATOM 748 O O . GLN A 1 91 ? 2.913 -3.597 -11.155 1.00 91.38 91 GLN A O 1
ATOM 753 N N . PHE A 1 92 ? 2.647 -1.719 -12.357 1.00 92.38 92 PHE A N 1
ATOM 754 C CA . PHE A 1 92 ? 4.074 -1.391 -12.386 1.00 92.38 92 PHE A CA 1
ATOM 755 C C . PHE A 1 92 ? 4.637 -1.105 -10.986 1.00 92.38 92 PHE A C 1
ATOM 757 O O . PHE A 1 92 ? 5.664 -1.669 -10.601 1.00 92.38 92 PHE A O 1
ATOM 764 N N . LEU A 1 93 ? 3.952 -0.270 -10.199 1.00 91.69 93 LEU A N 1
ATOM 765 C CA . LEU A 1 93 ? 4.382 0.075 -8.843 1.00 91.69 93 LEU A CA 1
ATOM 766 C C . LEU A 1 93 ? 4.411 -1.151 -7.921 1.00 91.69 93 LEU A C 1
ATOM 768 O O . LEU A 1 93 ? 5.366 -1.307 -7.158 1.00 91.69 93 LEU A O 1
ATOM 772 N N . LYS A 1 94 ? 3.425 -2.054 -8.028 1.00 90.62 94 LYS A N 1
ATOM 773 C CA . LYS A 1 94 ? 3.432 -3.338 -7.307 1.00 90.62 94 LYS A CA 1
ATOM 774 C C . LYS A 1 94 ? 4.638 -4.193 -7.692 1.00 90.62 94 LYS A C 1
ATOM 776 O O . LYS A 1 94 ? 5.325 -4.707 -6.814 1.00 90.62 94 LYS A O 1
ATOM 781 N N . THR A 1 95 ? 4.948 -4.267 -8.985 1.00 90.81 95 THR A N 1
ATOM 782 C CA . THR A 1 95 ? 6.094 -5.033 -9.496 1.00 90.81 95 THR A CA 1
ATOM 783 C C . THR A 1 95 ? 7.424 -4.512 -8.937 1.00 90.81 95 THR A C 1
ATOM 785 O O . THR A 1 95 ? 8.242 -5.297 -8.462 1.00 90.81 95 THR A O 1
ATOM 788 N N . ILE A 1 96 ? 7.646 -3.191 -8.925 1.00 90.50 96 ILE A N 1
ATOM 789 C CA . ILE A 1 96 ? 8.863 -2.608 -8.328 1.00 90.50 96 ILE A CA 1
ATOM 790 C C . ILE A 1 96 ? 8.924 -2.876 -6.822 1.00 90.50 96 ILE A C 1
ATOM 792 O O . ILE A 1 96 ? 9.998 -3.168 -6.292 1.00 90.50 96 ILE A O 1
ATOM 796 N N . ASN A 1 97 ? 7.789 -2.765 -6.128 1.00 87.75 97 ASN A N 1
ATOM 797 C CA . ASN A 1 97 ? 7.730 -2.995 -4.691 1.00 87.75 97 ASN A CA 1
ATOM 798 C C . ASN A 1 97 ? 8.131 -4.435 -4.329 1.00 87.75 97 ASN A C 1
ATOM 800 O O . ASN A 1 97 ? 8.904 -4.625 -3.395 1.00 87.75 97 ASN A O 1
ATOM 804 N N . GLU A 1 98 ? 7.687 -5.435 -5.094 1.00 84.69 98 GLU A N 1
ATOM 805 C CA . GLU A 1 98 ? 8.115 -6.826 -4.900 1.00 84.69 98 GLU A CA 1
ATOM 806 C C . GLU A 1 98 ? 9.597 -7.050 -5.208 1.00 84.69 98 GLU A C 1
ATOM 808 O O . GLU A 1 98 ? 10.275 -7.747 -4.455 1.00 84.69 98 GLU A O 1
ATOM 813 N N . ILE A 1 99 ? 10.116 -6.453 -6.288 1.00 83.69 99 ILE A N 1
ATOM 814 C CA . ILE A 1 99 ? 11.539 -6.563 -6.647 1.00 83.69 99 ILE A CA 1
ATOM 815 C C . ILE A 1 99 ? 12.420 -5.972 -5.542 1.00 83.69 99 ILE A C 1
ATOM 817 O O . ILE A 1 99 ? 13.454 -6.548 -5.235 1.00 83.69 99 ILE A O 1
ATOM 821 N N . LYS A 1 100 ? 12.012 -4.859 -4.919 1.00 72.06 100 LYS A N 1
ATOM 822 C CA . LYS A 1 100 ? 12.757 -4.221 -3.821 1.00 72.06 100 LYS A CA 1
ATOM 823 C C . LYS A 1 100 ? 12.810 -5.071 -2.545 1.00 72.06 100 LYS A C 1
ATOM 825 O O . LYS A 1 100 ? 13.733 -4.910 -1.752 1.00 72.06 100 LYS A O 1
ATOM 830 N N . ILE A 1 101 ? 11.792 -5.897 -2.303 1.00 60.31 101 ILE A N 1
ATOM 831 C CA . ILE A 1 101 ? 11.706 -6.758 -1.112 1.00 60.31 101 ILE A CA 1
ATOM 832 C C . ILE A 1 101 ? 12.577 -8.022 -1.264 1.00 60.31 1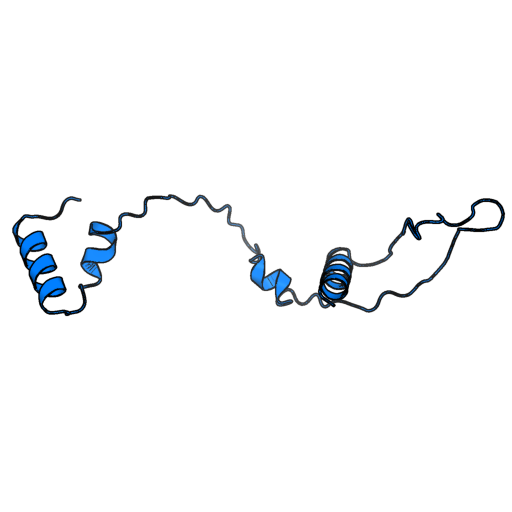01 ILE A C 1
ATOM 834 O O . ILE A 1 101 ? 12.876 -8.669 -0.260 1.00 60.31 101 ILE A O 1
ATOM 838 N N . ARG A 1 102 ? 13.006 -8.363 -2.486 1.00 48.75 102 ARG A N 1
ATOM 839 C CA . ARG A 1 102 ? 13.933 -9.470 -2.769 1.00 48.75 102 ARG A CA 1
ATOM 840 C C . ARG A 1 102 ? 15.390 -9.027 -2.700 1.00 48.75 102 ARG A C 1
ATOM 842 O O . ARG A 1 102 ? 16.195 -9.851 -2.217 1.00 48.75 102 ARG A O 1
#

Mean predicted aligned error: 12.75 Å

pLDDT: mean 84.82, std 8.71, range [48.75, 94.25]

Secondary structure (DSSP, 8-state):
----HHHHHHHHHHHHHTPPPPGGGHHHHS-----------TT---HHHHHHTTTS-------------BTTBPPPTT--------S-HHHHHHHHHHHHH-

Foldseek 3Di:
DADDPVRVVVVVVCVVVVHDDDPVCVCVVDPPPDPPDDDDDPPDDDPVCLLVCVVVQAADDDDDDDDPADPVHHADPVRDDDDDDDDDPSNPVSNVVVVVVD

Organism: Streptococcus anginosus (NCBI:txid1328)